Protein AF-A0A2A3E2A0-F1 (afdb_monomer_lite)

Secondary structure (DSSP, 8-state):
--HHHHHHHHHHHHHHHHHHHHHHHHHTTSPP-HHHHHHHHHHHHHHHHHHHHHHH---S-TTT-HHHHHHHHHHHHHHHHHHHHHHHHHHHTGGGG-------

Structure (mmCIF, N/CA/C/O backbone):
data_AF-A0A2A3E2A0-F1
#
_entry.id   AF-A0A2A3E2A0-F1
#
loop_
_atom_site.group_PDB
_atom_site.id
_atom_site.type_symbol
_atom_site.label_atom_id
_atom_site.label_alt_id
_atom_site.label_comp_id
_atom_site.label_asym_id
_atom_site.label_entity_id
_atom_site.label_seq_id
_atom_site.pdbx_PDB_ins_code
_atom_site.Cartn_x
_atom_site.Cartn_y
_atom_site.Cartn_z
_atom_site.occupancy
_atom_site.B_iso_or_equiv
_atom_site.auth_seq_id
_atom_site.auth_comp_id
_atom_site.auth_asym_id
_atom_site.auth_atom_id
_atom_site.pdbx_PDB_model_num
ATOM 1 N N . MET A 1 1 ? 20.176 -1.729 -9.598 1.00 59.62 1 MET A N 1
ATOM 2 C CA . MET A 1 1 ? 18.988 -2.604 -9.678 1.00 59.62 1 MET A CA 1
ATOM 3 C C . MET A 1 1 ? 18.844 -2.999 -11.136 1.00 59.62 1 MET A C 1
ATOM 5 O O . MET A 1 1 ? 18.979 -2.109 -11.964 1.00 59.62 1 MET A O 1
ATOM 9 N N . ASP A 1 2 ? 18.724 -4.282 -11.471 1.00 72.12 2 ASP A N 1
ATOM 10 C CA . ASP A 1 2 ? 18.536 -4.704 -12.869 1.00 72.12 2 ASP A CA 1
ATOM 11 C C . ASP A 1 2 ? 17.061 -4.546 -13.307 1.00 72.12 2 ASP A C 1
ATOM 13 O O . ASP A 1 2 ? 16.174 -4.341 -12.473 1.00 72.12 2 ASP A O 1
ATOM 17 N N . ASN A 1 3 ? 16.794 -4.607 -14.619 1.00 69.94 3 ASN A N 1
ATOM 18 C CA . ASN A 1 3 ? 15.443 -4.424 -15.177 1.00 69.94 3 ASN A CA 1
ATOM 19 C C . ASN A 1 3 ? 14.430 -5.452 -14.635 1.00 69.94 3 ASN A C 1
ATOM 21 O O . ASN A 1 3 ? 13.254 -5.129 -14.468 1.00 69.94 3 ASN A O 1
ATOM 25 N N . MET A 1 4 ? 14.873 -6.682 -14.344 1.00 77.06 4 MET A N 1
ATOM 26 C CA . MET A 1 4 ? 14.017 -7.749 -13.813 1.00 77.06 4 MET A CA 1
ATOM 27 C C . MET A 1 4 ? 13.565 -7.443 -12.380 1.00 77.06 4 MET A C 1
ATOM 29 O O . MET A 1 4 ? 12.400 -7.637 -12.035 1.00 77.06 4 MET A O 1
ATOM 33 N N . ASN A 1 5 ? 14.462 -6.905 -11.556 1.00 82.38 5 ASN A N 1
ATOM 34 C CA . ASN A 1 5 ? 14.165 -6.528 -10.182 1.00 82.38 5 ASN A CA 1
ATOM 35 C C . ASN A 1 5 ? 13.217 -5.315 -10.125 1.00 82.38 5 ASN A C 1
ATOM 37 O O . ASN A 1 5 ? 12.227 -5.343 -9.397 1.00 82.38 5 ASN A O 1
ATOM 41 N N . SER A 1 6 ? 13.426 -4.299 -10.973 1.00 84.25 6 SER A N 1
ATOM 42 C CA . SER A 1 6 ? 12.490 -3.166 -11.089 1.00 84.25 6 SER A CA 1
ATOM 43 C C . SER A 1 6 ? 11.094 -3.604 -11.539 1.00 84.25 6 SER A C 1
ATOM 45 O O . SER A 1 6 ? 10.096 -3.117 -11.007 1.00 84.25 6 SER A O 1
ATOM 47 N N . LYS A 1 7 ? 11.012 -4.542 -12.493 1.00 87.94 7 LYS A N 1
ATOM 48 C CA . LYS A 1 7 ? 9.743 -5.124 -12.944 1.00 87.94 7 LYS A CA 1
ATOM 49 C C . LYS A 1 7 ? 8.999 -5.801 -11.795 1.00 87.94 7 LYS A C 1
ATOM 51 O O . LYS A 1 7 ? 7.848 -5.459 -11.546 1.00 87.94 7 LYS A O 1
ATOM 56 N N . ASN A 1 8 ? 9.660 -6.716 -11.087 1.00 89.44 8 ASN A N 1
ATOM 57 C CA . ASN A 1 8 ? 9.039 -7.469 -9.996 1.00 89.44 8 ASN A CA 1
ATOM 58 C C . ASN A 1 8 ? 8.541 -6.549 -8.874 1.00 89.44 8 ASN A C 1
ATOM 60 O O . ASN A 1 8 ? 7.452 -6.765 -8.352 1.00 89.44 8 ASN A O 1
ATOM 64 N N . ILE A 1 9 ? 9.299 -5.498 -8.547 1.00 91.25 9 ILE A N 1
ATOM 65 C CA . ILE A 1 9 ? 8.891 -4.485 -7.564 1.00 91.25 9 ILE A CA 1
ATOM 66 C C . ILE A 1 9 ? 7.618 -3.763 -8.005 1.00 91.25 9 ILE A C 1
ATOM 68 O O . ILE A 1 9 ? 6.681 -3.634 -7.222 1.00 91.25 9 ILE A O 1
ATOM 72 N N . ILE A 1 10 ? 7.573 -3.291 -9.253 1.00 91.62 10 ILE A N 1
ATOM 73 C CA . ILE A 1 10 ? 6.418 -2.547 -9.770 1.00 91.62 10 ILE A CA 1
ATOM 74 C C . ILE A 1 10 ? 5.183 -3.449 -9.851 1.00 91.62 10 ILE A C 1
ATOM 76 O O . ILE A 1 10 ? 4.096 -3.015 -9.473 1.00 91.62 10 ILE A O 1
ATOM 80 N N . ASP A 1 11 ? 5.345 -4.691 -10.312 1.00 92.44 11 ASP A N 1
ATOM 81 C CA . ASP A 1 11 ? 4.258 -5.666 -10.414 1.00 92.44 11 ASP A CA 1
ATOM 82 C C . ASP A 1 11 ? 3.696 -6.042 -9.035 1.00 92.44 11 ASP A C 1
ATOM 84 O O . ASP A 1 11 ? 2.479 -6.050 -8.852 1.00 92.44 11 ASP A O 1
ATOM 88 N N . LEU A 1 12 ? 4.567 -6.305 -8.054 1.00 92.75 12 LEU A N 1
ATOM 89 C CA . LEU A 1 12 ? 4.156 -6.640 -6.691 1.00 92.75 12 LEU A CA 1
ATOM 90 C C . LEU A 1 12 ? 3.409 -5.481 -6.032 1.00 92.75 12 LEU A C 1
ATOM 92 O O . LEU A 1 12 ? 2.331 -5.667 -5.477 1.00 92.75 12 LEU A O 1
ATOM 96 N N . ALA A 1 13 ? 3.962 -4.277 -6.105 1.00 93.69 13 ALA A N 1
ATOM 97 C CA . ALA A 1 13 ? 3.361 -3.123 -5.464 1.00 93.69 13 ALA A CA 1
ATOM 98 C C . ALA A 1 13 ? 1.992 -2.769 -6.071 1.00 93.69 13 ALA A C 1
ATOM 100 O O . ALA A 1 13 ? 1.049 -2.469 -5.339 1.00 93.69 13 ALA A O 1
ATOM 101 N N . ASP A 1 14 ? 1.859 -2.860 -7.396 1.00 94.38 14 ASP A N 1
ATOM 102 C CA . ASP A 1 14 ? 0.588 -2.698 -8.103 1.00 94.38 14 ASP A CA 1
ATOM 103 C C . ASP A 1 14 ? -0.449 -3.766 -7.714 1.00 94.38 14 ASP A C 1
ATOM 105 O O . ASP A 1 14 ? -1.620 -3.441 -7.546 1.00 94.38 14 ASP A O 1
ATOM 109 N N . PHE A 1 15 ? -0.033 -5.013 -7.488 1.00 94.19 15 PHE A N 1
ATOM 110 C CA . PHE A 1 15 ? -0.914 -6.043 -6.934 1.00 94.19 15 PHE A CA 1
ATOM 111 C C . PHE A 1 15 ? -1.349 -5.717 -5.494 1.00 94.19 15 PHE A C 1
ATOM 113 O O . PHE A 1 15 ? -2.539 -5.744 -5.183 1.00 94.19 15 PHE A O 1
ATOM 120 N N . MET A 1 16 ? -0.406 -5.343 -4.625 1.00 94.19 16 MET A N 1
ATOM 121 C CA . MET A 1 16 ? -0.677 -5.086 -3.206 1.00 94.19 16 MET A CA 1
ATOM 122 C C . MET A 1 16 ? -1.616 -3.899 -2.977 1.00 94.19 16 MET A C 1
ATOM 124 O O . MET A 1 16 ? -2.447 -3.943 -2.072 1.00 94.19 16 MET A O 1
ATOM 128 N N . ILE A 1 17 ? -1.513 -2.835 -3.782 1.00 94.81 17 ILE A N 1
ATOM 129 C CA . ILE A 1 17 ? -2.420 -1.685 -3.646 1.00 94.81 17 ILE A CA 1
ATOM 130 C C . ILE A 1 17 ? -3.845 -2.018 -4.102 1.00 94.81 17 ILE A C 1
ATOM 132 O O . ILE A 1 17 ? -4.793 -1.482 -3.538 1.00 94.81 17 ILE A O 1
ATOM 136 N N . GLU A 1 18 ? -4.014 -2.905 -5.087 1.00 94.69 18 GLU A N 1
ATOM 137 C CA . GLU A 1 18 ? -5.335 -3.389 -5.511 1.00 94.69 18 GLU A CA 1
ATOM 138 C C . GLU A 1 18 ? -5.950 -4.311 -4.451 1.00 94.69 18 GLU A C 1
ATOM 140 O O . GLU A 1 18 ? -7.124 -4.163 -4.117 1.00 94.69 18 GLU A O 1
ATOM 145 N N . GLU A 1 19 ? -5.155 -5.214 -3.866 1.00 93.31 19 GLU A N 1
ATOM 146 C CA . GLU A 1 19 ? -5.599 -6.059 -2.752 1.00 93.31 19 GLU A CA 1
ATOM 147 C C . GLU A 1 19 ? -6.057 -5.207 -1.560 1.00 93.31 19 GLU A C 1
ATOM 149 O O . GLU A 1 19 ? -7.139 -5.430 -1.010 1.00 93.31 19 GLU A O 1
ATOM 154 N N . PHE A 1 20 ? -5.279 -4.179 -1.208 1.00 93.50 20 PHE A N 1
ATOM 155 C CA . PHE A 1 20 ? -5.647 -3.271 -0.131 1.00 93.50 20 PHE A CA 1
ATOM 156 C C . PHE A 1 20 ? -6.906 -2.459 -0.439 1.00 93.50 20 PHE A C 1
ATOM 158 O O . PHE A 1 20 ? -7.733 -2.297 0.448 1.00 93.50 20 PHE A O 1
ATOM 165 N N . ASP A 1 21 ? -7.090 -1.967 -1.666 1.00 91.75 21 ASP A N 1
ATOM 166 C CA . ASP A 1 21 ? -8.297 -1.225 -2.068 1.00 91.75 21 ASP A CA 1
ATOM 167 C C . ASP A 1 21 ? -9.564 -2.081 -1.869 1.00 91.75 21 ASP A C 1
ATOM 169 O O . ASP A 1 21 ? -10.558 -1.639 -1.286 1.00 91.75 21 ASP A O 1
ATOM 173 N N . VAL A 1 22 ? -9.498 -3.363 -2.248 1.00 90.25 22 VAL A N 1
ATOM 174 C CA . VAL A 1 22 ? -10.582 -4.330 -2.018 1.00 90.25 22 VAL A CA 1
ATOM 175 C C . VAL A 1 22 ? -10.809 -4.576 -0.524 1.00 90.25 22 VAL A C 1
ATOM 177 O O . VAL A 1 22 ? -11.954 -4.512 -0.061 1.00 90.25 22 VAL A O 1
ATOM 180 N N . ALA A 1 23 ? -9.741 -4.832 0.239 1.00 87.25 23 ALA A N 1
ATOM 181 C CA . ALA A 1 23 ? -9.825 -5.056 1.681 1.00 87.25 23 ALA A CA 1
ATOM 182 C C . ALA A 1 23 ? -10.406 -3.829 2.403 1.00 87.25 23 ALA A C 1
ATOM 184 O O . ALA A 1 23 ? -11.330 -3.952 3.203 1.00 87.25 23 ALA A O 1
ATOM 185 N N . TRP A 1 24 ? -9.937 -2.633 2.056 1.00 87.94 24 TRP A N 1
ATOM 186 C CA . TRP A 1 24 ? -10.393 -1.359 2.599 1.00 87.94 24 TRP A CA 1
ATOM 187 C C . TRP A 1 24 ? -11.904 -1.167 2.421 1.00 87.94 24 TRP A C 1
ATOM 189 O O . TRP A 1 24 ? -12.612 -0.868 3.385 1.00 87.94 24 TRP A O 1
ATOM 199 N N . VAL A 1 25 ? -12.432 -1.420 1.217 1.00 84.81 25 VAL A N 1
ATOM 200 C CA . VAL A 1 25 ? -13.876 -1.335 0.933 1.00 84.81 25 VAL A CA 1
ATOM 201 C C . VAL A 1 25 ? -14.684 -2.379 1.713 1.00 84.81 25 VAL A C 1
ATOM 203 O O . VAL A 1 25 ? -15.808 -2.092 2.140 1.00 84.81 25 VAL A O 1
ATOM 206 N N . ALA A 1 26 ? -14.147 -3.587 1.896 1.00 81.81 26 ALA A N 1
ATOM 207 C CA . ALA A 1 26 ? -14.815 -4.653 2.640 1.00 81.81 26 ALA A CA 1
ATOM 208 C C . ALA A 1 26 ? -14.883 -4.350 4.146 1.00 81.81 26 ALA A C 1
ATOM 210 O O . ALA A 1 26 ? -15.942 -4.511 4.759 1.00 81.81 26 ALA A O 1
ATOM 211 N N . LEU A 1 27 ? -13.783 -3.859 4.719 1.00 75.31 27 LEU A N 1
ATOM 212 C CA . LEU A 1 27 ? -13.660 -3.540 6.141 1.00 75.31 27 LEU A CA 1
ATOM 213 C C . LEU A 1 27 ? -14.485 -2.307 6.532 1.00 75.31 27 LEU A C 1
ATOM 215 O O . LEU A 1 27 ? -15.086 -2.281 7.603 1.00 75.31 27 LEU A O 1
ATOM 219 N N . PHE A 1 28 ? -14.631 -1.321 5.637 1.00 67.94 28 PHE A N 1
ATOM 220 C CA . PHE A 1 28 ? -15.445 -0.126 5.901 1.00 67.94 28 PHE A CA 1
ATOM 221 C C . PHE A 1 28 ? -16.942 -0.430 6.126 1.00 67.94 28 PHE A C 1
ATOM 223 O O . PHE A 1 28 ? -17.670 0.391 6.683 1.00 67.94 28 PHE A O 1
ATOM 230 N N . LYS A 1 29 ? -17.428 -1.601 5.688 1.00 64.00 29 LYS A N 1
ATOM 231 C CA . LYS A 1 29 ? -18.841 -2.003 5.807 1.00 64.00 29 LYS A CA 1
ATOM 232 C C . LYS A 1 29 ? -19.170 -2.755 7.102 1.00 64.00 29 LYS A C 1
ATOM 234 O O . LYS A 1 29 ? -20.350 -3.009 7.348 1.00 64.00 29 LYS A O 1
ATOM 239 N N . GLN A 1 30 ? -18.178 -3.133 7.909 1.00 64.12 30 GLN A N 1
ATOM 240 C CA . GLN A 1 30 ? -18.380 -3.954 9.109 1.00 64.12 30 GLN A CA 1
ATOM 241 C C . GLN A 1 30 ? -18.349 -3.125 10.402 1.00 64.12 30 GLN A C 1
ATOM 243 O O . GLN A 1 30 ? -17.886 -1.985 10.431 1.00 64.12 30 GLN A O 1
ATOM 248 N N . LYS A 1 31 ? -18.880 -3.690 11.498 1.00 67.69 31 LYS A N 1
ATOM 249 C CA . LYS A 1 31 ? -18.664 -3.123 12.837 1.00 67.69 31 LYS A CA 1
ATOM 250 C C . LYS A 1 31 ? -17.191 -3.315 13.199 1.00 67.69 31 LYS A C 1
ATOM 252 O O . LYS A 1 31 ? -16.711 -4.442 13.228 1.00 67.69 31 LYS A O 1
ATOM 257 N N . TYR A 1 32 ? -16.525 -2.203 13.480 1.00 71.06 32 TYR A N 1
ATOM 258 C CA . TYR A 1 32 ? -15.089 -2.124 13.736 1.00 71.06 32 TYR A CA 1
ATOM 259 C C . TYR A 1 32 ? -14.632 -3.061 14.862 1.00 71.06 32 TYR A C 1
ATOM 261 O O . TYR A 1 32 ? -15.234 -3.065 15.939 1.00 71.06 32 TYR A O 1
ATOM 269 N N . ASN A 1 33 ? -13.554 -3.815 14.626 1.00 82.69 33 ASN A N 1
ATOM 270 C CA . ASN A 1 33 ? -12.933 -4.699 15.612 1.00 82.69 33 ASN A CA 1
ATOM 271 C C . ASN A 1 33 ? -11.389 -4.622 15.561 1.00 82.69 33 ASN A C 1
ATOM 273 O O . ASN A 1 33 ? -10.801 -4.044 14.644 1.00 82.69 33 ASN A O 1
ATOM 277 N N . GLN A 1 34 ? -10.740 -5.196 16.574 1.00 86.44 34 GLN A N 1
ATOM 278 C CA . GLN A 1 34 ? -9.286 -5.176 16.753 1.00 86.44 34 GLN A CA 1
ATOM 279 C C . GLN A 1 34 ? -8.520 -5.911 15.639 1.00 86.44 34 GLN A C 1
ATOM 281 O O . GLN A 1 34 ? -7.430 -5.483 15.258 1.00 86.44 34 GLN A O 1
ATOM 286 N N . LEU A 1 35 ? -9.083 -6.989 15.083 1.00 88.56 35 LEU A N 1
ATOM 287 C CA . LEU A 1 35 ? -8.459 -7.730 13.986 1.00 88.56 35 LEU A CA 1
ATOM 288 C C . LEU A 1 35 ? -8.369 -6.853 12.734 1.00 88.56 35 LEU A C 1
ATOM 290 O O . LEU A 1 35 ? -7.285 -6.697 12.178 1.00 88.56 35 LEU A O 1
ATOM 294 N N . ASP A 1 36 ? -9.472 -6.202 12.360 1.00 87.75 36 ASP A N 1
ATOM 295 C CA . ASP A 1 36 ? -9.520 -5.290 11.213 1.00 87.75 36 ASP A CA 1
ATOM 296 C C . ASP A 1 36 ? -8.523 -4.135 11.371 1.00 87.75 36 ASP A C 1
ATOM 298 O O . ASP A 1 36 ? -7.872 -3.720 10.410 1.00 87.75 36 ASP A O 1
ATOM 302 N N . TYR A 1 37 ? -8.373 -3.627 12.600 1.00 90.62 37 TYR A N 1
ATOM 303 C CA . TYR A 1 37 ? -7.373 -2.616 12.931 1.00 90.62 37 TYR A CA 1
ATOM 304 C C . TYR A 1 37 ? -5.946 -3.085 12.625 1.00 90.62 37 TYR A C 1
ATOM 306 O O . TYR A 1 37 ? -5.224 -2.400 11.896 1.00 90.62 37 TYR A O 1
ATOM 314 N N . TYR A 1 38 ? -5.547 -4.256 13.126 1.00 91.31 38 TYR A N 1
ATOM 315 C CA . TYR A 1 38 ? -4.208 -4.786 12.870 1.00 91.31 38 TYR A CA 1
ATOM 316 C C . TYR A 1 38 ? -3.992 -5.142 11.401 1.00 91.31 38 TYR A C 1
ATOM 318 O O . TYR A 1 38 ? -2.913 -4.888 10.868 1.00 91.31 38 TYR A O 1
ATOM 326 N N . THR A 1 39 ? -5.015 -5.658 10.718 1.00 90.56 39 THR A N 1
ATOM 327 C CA . THR A 1 39 ? -4.953 -5.919 9.279 1.00 90.56 39 THR A CA 1
ATOM 328 C C . THR A 1 39 ? -4.670 -4.636 8.500 1.00 90.56 39 THR A C 1
ATOM 330 O O . THR A 1 39 ? -3.728 -4.597 7.709 1.00 90.56 39 THR A O 1
ATOM 333 N N . ILE A 1 40 ? -5.417 -3.555 8.755 1.00 91.62 40 ILE A N 1
ATOM 334 C CA . ILE A 1 40 ? -5.186 -2.260 8.093 1.00 91.62 40 ILE A CA 1
ATOM 335 C C . ILE A 1 40 ? -3.793 -1.716 8.429 1.00 91.62 40 ILE A C 1
ATOM 337 O O . ILE A 1 40 ? -3.109 -1.210 7.540 1.00 91.62 40 ILE A O 1
ATOM 341 N N . LYS A 1 41 ? -3.342 -1.852 9.681 1.00 93.25 41 LYS A N 1
ATOM 342 C CA . LYS A 1 41 ? -2.007 -1.413 10.109 1.00 93.25 41 LYS A CA 1
ATOM 343 C C . LYS A 1 41 ? -0.897 -2.101 9.308 1.00 93.25 41 LYS A C 1
ATOM 345 O O . LYS A 1 41 ? -0.047 -1.410 8.748 1.00 93.25 41 LYS A O 1
ATOM 350 N N . LEU A 1 42 ? -0.965 -3.427 9.173 1.00 93.50 42 LEU A N 1
ATOM 351 C CA . LEU A 1 42 ? -0.009 -4.216 8.388 1.00 93.50 42 LEU A CA 1
ATOM 352 C C . LEU A 1 42 ? -0.015 -3.826 6.906 1.00 93.50 42 LEU A C 1
ATOM 354 O O . LEU A 1 42 ? 1.048 -3.663 6.307 1.00 93.50 42 LEU A O 1
ATOM 358 N N . TYR A 1 43 ? -1.193 -3.623 6.308 1.00 94.06 43 TYR A N 1
ATOM 359 C CA . TYR A 1 43 ? -1.274 -3.148 4.925 1.00 94.06 43 TYR A CA 1
ATOM 360 C C . TYR A 1 43 ? -0.619 -1.776 4.747 1.00 94.06 43 TYR A C 1
ATOM 362 O O . TYR A 1 43 ? 0.124 -1.580 3.788 1.00 94.06 43 TYR A O 1
ATOM 370 N N . VAL A 1 44 ? -0.857 -0.832 5.663 1.00 94.75 44 VAL A N 1
ATOM 371 C CA . VAL A 1 44 ? -0.264 0.513 5.591 1.00 94.75 44 VAL A CA 1
ATOM 372 C C . VAL A 1 44 ? 1.262 0.457 5.690 1.00 94.75 44 VAL A C 1
ATOM 374 O O . VAL A 1 44 ? 1.939 1.136 4.916 1.00 94.75 44 VAL A O 1
ATOM 377 N N . GLU A 1 45 ? 1.812 -0.342 6.606 1.00 95.19 45 GLU A N 1
ATOM 378 C CA . GLU A 1 45 ? 3.263 -0.535 6.750 1.00 95.19 45 GLU A CA 1
ATOM 379 C C . GLU A 1 45 ? 3.876 -1.118 5.470 1.00 95.19 45 GLU A C 1
ATOM 381 O O . GLU A 1 45 ? 4.797 -0.530 4.897 1.00 95.19 45 GLU A O 1
ATOM 386 N 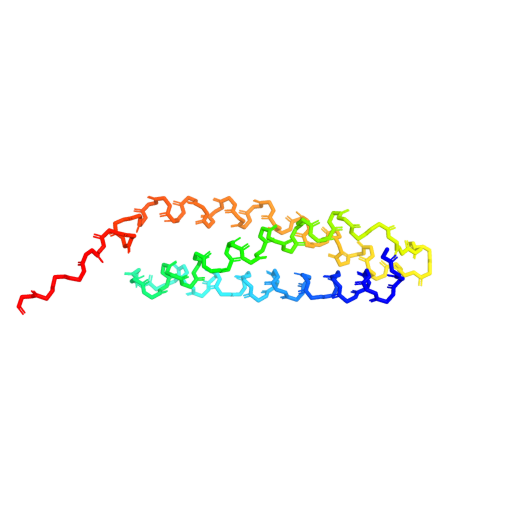N . ASN A 1 46 ? 3.285 -2.196 4.953 1.00 93.81 46 ASN A N 1
ATOM 387 C CA . ASN A 1 46 ? 3.732 -2.842 3.723 1.00 93.81 46 ASN A CA 1
ATOM 388 C C . ASN A 1 46 ? 3.654 -1.909 2.507 1.00 93.81 46 ASN A C 1
ATOM 390 O O . ASN A 1 46 ? 4.592 -1.824 1.715 1.00 93.81 46 ASN A O 1
ATOM 394 N N . LEU A 1 47 ? 2.557 -1.168 2.341 1.00 95.25 47 LEU A N 1
ATOM 395 C CA . LEU A 1 47 ? 2.397 -0.250 1.213 1.00 95.25 47 LEU A CA 1
ATOM 396 C C . LEU A 1 47 ? 3.397 0.910 1.269 1.00 95.25 47 LEU A C 1
ATOM 398 O O . LEU A 1 47 ? 3.886 1.339 0.220 1.00 95.25 47 LEU A O 1
ATOM 402 N N . LYS A 1 48 ? 3.735 1.410 2.465 1.00 95.06 48 LYS A N 1
ATOM 403 C CA . LYS A 1 48 ? 4.792 2.419 2.644 1.00 95.06 48 LYS A CA 1
ATOM 404 C C . LYS A 1 48 ? 6.149 1.894 2.181 1.00 95.06 48 LYS A C 1
ATOM 406 O O . LYS A 1 48 ? 6.875 2.618 1.497 1.00 95.06 48 LYS A O 1
ATOM 411 N N . GLU A 1 49 ? 6.475 0.644 2.502 1.00 94.31 49 GLU A N 1
ATOM 412 C CA . GLU A 1 49 ? 7.689 -0.009 2.010 1.00 94.31 49 GLU A CA 1
ATOM 413 C C . GLU A 1 49 ? 7.667 -0.153 0.481 1.00 94.31 49 GLU A C 1
ATOM 415 O O . GLU A 1 49 ? 8.601 0.289 -0.192 1.00 94.31 49 GLU A O 1
ATOM 420 N N . GLN A 1 50 ? 6.562 -0.645 -0.089 1.00 93.31 50 GLN A N 1
ATOM 421 C CA . GLN A 1 50 ? 6.398 -0.773 -1.542 1.00 93.31 50 GLN A CA 1
ATOM 422 C C . GLN A 1 50 ? 6.524 0.565 -2.277 1.00 93.31 50 GLN A C 1
ATOM 424 O O . GLN A 1 50 ? 7.131 0.638 -3.347 1.00 93.31 50 GLN A O 1
ATOM 429 N N . ARG A 1 51 ? 6.019 1.659 -1.695 1.00 94.06 51 ARG A N 1
ATOM 430 C CA . ARG A 1 51 ? 6.196 3.008 -2.247 1.00 94.06 51 ARG A CA 1
ATOM 431 C C . ARG A 1 51 ? 7.674 3.383 -2.330 1.00 94.06 51 ARG A C 1
ATOM 433 O O . ARG A 1 51 ? 8.103 3.916 -3.353 1.00 94.06 51 ARG A O 1
ATOM 440 N N . ASN A 1 52 ? 8.450 3.111 -1.282 1.00 91.81 52 ASN A N 1
ATOM 441 C CA . ASN A 1 52 ? 9.885 3.391 -1.282 1.00 91.81 52 ASN A CA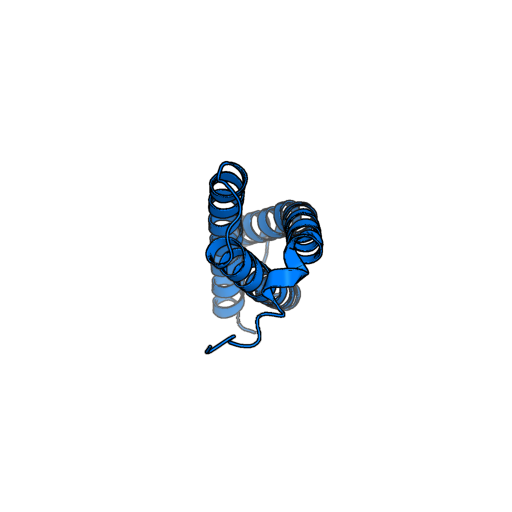 1
ATOM 442 C C . ASN A 1 52 ? 10.603 2.552 -2.349 1.00 91.81 52 ASN A C 1
ATOM 444 O O . ASN A 1 52 ? 11.377 3.103 -3.132 1.00 91.81 52 ASN A O 1
ATOM 448 N N . LEU A 1 53 ? 10.274 1.261 -2.454 1.00 91.31 53 LEU A N 1
ATOM 449 C CA . LEU A 1 53 ? 10.831 0.365 -3.470 1.00 91.31 53 LEU A CA 1
ATOM 450 C C . LEU A 1 53 ? 10.498 0.826 -4.897 1.00 91.31 53 LEU A C 1
ATOM 452 O O . LEU A 1 53 ? 11.400 0.921 -5.726 1.00 91.31 53 LEU A O 1
ATOM 456 N N . ILE A 1 54 ? 9.242 1.192 -5.185 1.00 90.19 54 ILE A N 1
ATOM 457 C CA . ILE A 1 54 ? 8.838 1.743 -6.491 1.00 90.19 54 ILE A CA 1
ATOM 458 C C . ILE A 1 54 ? 9.601 3.031 -6.816 1.00 90.19 54 ILE A C 1
ATOM 460 O O . ILE A 1 54 ? 9.965 3.256 -7.972 1.00 90.19 54 ILE A O 1
ATOM 464 N N . ILE A 1 55 ? 9.789 3.926 -5.840 1.00 86.62 55 ILE A N 1
ATOM 465 C CA . ILE A 1 55 ? 10.525 5.179 -6.056 1.00 86.62 55 ILE A CA 1
ATOM 466 C C . ILE A 1 55 ? 11.971 4.867 -6.456 1.00 86.62 55 ILE A C 1
ATOM 468 O O . ILE A 1 55 ? 12.464 5.451 -7.424 1.00 86.62 55 ILE A O 1
ATOM 472 N N . SER A 1 56 ? 12.600 3.911 -5.770 1.00 84.31 56 SER A N 1
ATOM 473 C CA . SER A 1 56 ? 13.968 3.447 -6.023 1.00 84.31 56 SER A CA 1
ATOM 474 C C . SER A 1 56 ? 14.122 2.582 -7.281 1.00 84.31 56 SER A C 1
ATOM 476 O O . SER A 1 56 ? 15.223 2.506 -7.826 1.00 84.31 56 SER A O 1
ATOM 478 N N . ALA A 1 57 ? 13.046 1.966 -7.780 1.00 83.62 57 ALA A N 1
ATOM 479 C CA . ALA A 1 57 ? 13.014 1.212 -9.033 1.00 83.62 57 ALA A CA 1
ATOM 480 C C . ALA A 1 57 ? 13.069 2.160 -10.251 1.00 83.62 57 ALA A C 1
ATOM 482 O O . ALA A 1 57 ? 12.073 2.429 -10.930 1.00 83.62 57 ALA A O 1
ATOM 483 N N . SER A 1 58 ? 14.255 2.720 -10.504 1.00 70.62 58 SER A N 1
ATOM 484 C CA . SER A 1 58 ? 14.547 3.630 -11.622 1.00 70.62 58 SER A CA 1
ATOM 485 C C . SER A 1 58 ? 15.077 2.921 -12.870 1.00 70.62 58 SER A C 1
ATOM 487 O O . SER A 1 58 ? 15.092 3.510 -13.947 1.00 70.62 58 SER A O 1
ATOM 489 N N . ALA A 1 59 ? 15.493 1.660 -12.746 1.00 68.81 59 ALA A N 1
ATOM 490 C CA . ALA A 1 59 ? 16.064 0.882 -13.837 1.00 68.81 59 ALA A CA 1
ATOM 491 C C . ALA A 1 59 ? 14.970 0.107 -14.585 1.00 68.81 59 ALA A C 1
ATOM 493 O O . ALA A 1 59 ? 14.785 -1.084 -14.350 1.00 68.81 59 ALA A O 1
ATOM 494 N N . PHE A 1 60 ? 14.202 0.789 -15.433 1.00 73.94 60 PHE A N 1
ATOM 495 C CA . PHE A 1 60 ? 13.462 0.155 -16.526 1.00 73.94 60 PHE A CA 1
ATOM 496 C C . PHE A 1 60 ? 13.306 1.155 -17.673 1.00 73.94 60 PHE A C 1
ATOM 498 O O . PHE A 1 60 ? 13.111 2.348 -17.438 1.00 73.94 60 PHE A O 1
ATOM 505 N N . ASN A 1 61 ? 13.398 0.681 -18.916 1.00 74.50 61 ASN A N 1
ATOM 506 C CA . ASN A 1 61 ? 13.100 1.519 -20.071 1.00 74.50 61 ASN A CA 1
ATOM 507 C C . ASN A 1 61 ? 11.577 1.649 -20.210 1.00 74.50 61 ASN A C 1
ATOM 509 O O . ASN A 1 61 ? 10.883 0.659 -20.432 1.00 74.50 61 ASN A O 1
ATOM 513 N N . SER A 1 62 ? 11.039 2.857 -20.065 1.00 73.25 62 SER A N 1
ATOM 514 C CA . SER A 1 62 ? 9.602 3.097 -20.210 1.00 73.25 62 SER A CA 1
ATOM 515 C C . SER A 1 62 ? 9.090 2.866 -21.633 1.00 73.25 62 SER A C 1
ATOM 517 O O . SER A 1 62 ? 7.911 2.566 -21.792 1.00 73.25 62 SER A O 1
ATOM 519 N N . GLU A 1 63 ? 9.954 2.988 -22.647 1.00 80.25 63 GLU A N 1
ATOM 520 C CA . GLU A 1 63 ? 9.592 2.728 -24.048 1.00 80.25 63 GLU A CA 1
ATOM 521 C C . GLU A 1 63 ? 9.419 1.227 -24.308 1.00 80.25 63 GLU A C 1
ATOM 523 O O . GLU A 1 63 ? 8.457 0.823 -24.957 1.00 80.25 63 GLU A O 1
ATOM 528 N N . ASP A 1 64 ? 10.288 0.400 -23.720 1.00 81.31 64 ASP A N 1
ATOM 529 C CA . ASP A 1 64 ? 10.221 -1.062 -23.849 1.00 81.31 64 ASP A CA 1
ATOM 530 C C . ASP A 1 64 ? 9.171 -1.689 -22.913 1.00 81.31 64 ASP A C 1
ATOM 532 O O . ASP A 1 64 ? 8.681 -2.790 -23.166 1.00 81.31 64 ASP A O 1
ATOM 536 N N . TYR A 1 65 ? 8.814 -1.001 -21.819 1.00 82.50 65 TYR A N 1
ATOM 537 C CA . TYR A 1 65 ? 7.892 -1.498 -20.791 1.00 82.50 65 TYR A CA 1
ATOM 538 C C . TYR A 1 65 ? 6.805 -0.470 -20.412 1.00 82.50 65 TYR A C 1
ATOM 540 O O . TYR A 1 65 ? 6.702 -0.071 -19.241 1.00 82.50 65 TYR A O 1
ATOM 548 N N . PRO A 1 66 ? 5.937 -0.063 -21.357 1.00 86.00 66 PRO A N 1
ATOM 549 C CA . PRO A 1 66 ? 4.880 0.921 -21.101 1.00 86.00 66 PRO A CA 1
ATOM 550 C C . PRO A 1 66 ? 3.879 0.453 -20.030 1.00 86.00 66 PRO A C 1
ATOM 552 O O . PRO A 1 66 ? 3.345 1.261 -19.263 1.00 86.00 66 PRO A O 1
ATOM 555 N N . ASP A 1 67 ? 3.672 -0.860 -19.906 1.00 90.56 67 ASP A N 1
ATOM 556 C CA . ASP A 1 67 ? 2.811 -1.445 -18.874 1.00 90.56 67 ASP A CA 1
ATOM 557 C C . ASP A 1 67 ? 3.344 -1.205 -17.457 1.00 90.56 67 ASP A C 1
ATOM 559 O O . ASP A 1 67 ? 2.563 -0.910 -16.549 1.00 90.56 67 ASP A O 1
ATOM 563 N N . LEU A 1 68 ? 4.666 -1.255 -17.253 1.00 89.75 68 LEU A N 1
ATOM 564 C CA . LEU A 1 68 ? 5.271 -0.973 -15.947 1.00 89.75 68 LEU A CA 1
ATOM 565 C C . LEU A 1 68 ? 5.110 0.498 -15.571 1.00 89.75 68 LEU A C 1
ATOM 567 O O . LEU A 1 68 ? 4.810 0.819 -14.420 1.00 89.75 68 LEU A O 1
ATOM 571 N N . GLN A 1 69 ? 5.213 1.403 -16.547 1.00 89.00 69 GLN A N 1
ATOM 572 C CA . GLN A 1 69 ? 4.925 2.817 -16.319 1.00 89.00 69 GLN A CA 1
ATOM 573 C C . GLN A 1 69 ? 3.459 3.033 -15.915 1.00 89.00 69 GLN A C 1
ATOM 575 O O . GLN A 1 69 ? 3.177 3.800 -14.988 1.00 89.00 69 GLN A O 1
ATOM 580 N N . LYS A 1 70 ? 2.521 2.330 -16.563 1.00 92.44 70 LYS A N 1
ATOM 581 C CA . LYS A 1 70 ? 1.090 2.391 -16.236 1.00 92.44 70 LYS A CA 1
ATOM 582 C C . LYS A 1 70 ? 0.802 1.872 -14.825 1.00 92.44 7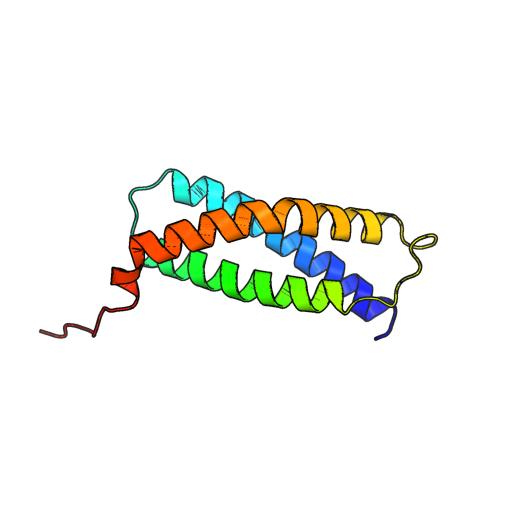0 LYS A C 1
ATOM 584 O O . LYS A 1 70 ? 0.099 2.550 -14.076 1.00 92.44 70 LYS A O 1
ATOM 589 N N . LYS A 1 71 ? 1.372 0.725 -14.446 1.00 94.00 71 LYS A N 1
ATOM 590 C CA . LYS A 1 71 ? 1.251 0.138 -13.100 1.00 94.00 71 LYS A CA 1
ATOM 591 C C . LYS A 1 71 ? 1.825 1.055 -12.025 1.00 94.00 71 LYS A C 1
ATOM 593 O O . LYS A 1 71 ? 1.130 1.404 -11.076 1.00 94.00 71 LYS A O 1
ATOM 598 N N . ARG A 1 72 ? 3.039 1.578 -12.233 1.00 91.12 72 ARG A N 1
ATOM 599 C CA . ARG A 1 72 ? 3.659 2.565 -11.334 1.00 91.12 72 ARG A CA 1
ATOM 600 C C . ARG A 1 72 ? 2.779 3.799 -11.144 1.00 91.12 72 ARG A C 1
ATOM 602 O O . ARG A 1 72 ? 2.590 4.262 -10.020 1.00 91.12 72 ARG A O 1
ATOM 609 N N . LYS A 1 73 ? 2.225 4.337 -12.234 1.00 91.62 73 LYS A N 1
ATOM 610 C CA . LYS A 1 73 ? 1.313 5.486 -12.177 1.00 91.62 73 LYS A CA 1
ATOM 611 C C . LYS A 1 73 ? 0.049 5.152 -11.384 1.00 91.62 73 LYS A C 1
ATOM 613 O O . LYS A 1 73 ? -0.321 5.931 -10.509 1.00 91.62 73 LYS A O 1
ATOM 618 N N . ARG A 1 74 ? -0.580 4.007 -11.658 1.00 93.38 74 ARG A N 1
ATOM 619 C CA . ARG A 1 74 ? -1.779 3.545 -10.947 1.00 93.38 74 ARG A CA 1
ATOM 620 C C . ARG A 1 74 ? -1.520 3.383 -9.452 1.00 93.38 74 ARG A C 1
ATOM 622 O O . ARG A 1 74 ? -2.292 3.921 -8.661 1.00 93.38 74 ARG A O 1
ATOM 629 N N . PHE A 1 75 ? -0.416 2.735 -9.077 1.00 95.06 75 PHE A N 1
ATOM 630 C CA . PHE A 1 75 ? -0.003 2.614 -7.681 1.00 95.06 75 PHE A CA 1
ATOM 631 C C . PHE A 1 75 ? 0.061 3.981 -7.005 1.00 95.06 75 PHE A C 1
ATOM 633 O O . PHE A 1 75 ? -0.618 4.203 -6.010 1.00 95.06 75 PHE A O 1
ATOM 640 N N . MET A 1 76 ? 0.802 4.934 -7.578 1.00 92.62 76 MET A N 1
ATOM 641 C CA . MET A 1 76 ? 0.957 6.265 -6.981 1.00 92.62 76 MET A CA 1
ATOM 642 C C . MET A 1 76 ? -0.367 7.036 -6.884 1.00 92.62 76 MET A C 1
ATOM 644 O O . MET A 1 76 ? -0.587 7.749 -5.905 1.00 92.62 76 MET A O 1
ATOM 648 N N . GLN A 1 77 ? -1.253 6.888 -7.875 1.00 93.75 77 GLN A N 1
ATOM 649 C CA . GLN A 1 77 ? -2.574 7.524 -7.884 1.00 93.75 77 GLN A CA 1
ATOM 650 C C . GLN A 1 77 ? -3.493 6.986 -6.783 1.00 93.75 77 GLN A C 1
ATOM 652 O O . GLN A 1 77 ? -4.213 7.769 -6.168 1.00 93.75 77 GLN A O 1
ATOM 657 N N . LYS A 1 78 ? -3.457 5.675 -6.524 1.00 94.38 78 LYS A N 1
ATOM 658 C CA . LYS A 1 78 ? -4.242 5.034 -5.460 1.00 94.38 78 LYS A CA 1
ATOM 659 C C . LYS A 1 78 ? -3.620 5.225 -4.075 1.00 94.38 78 LYS A C 1
ATOM 661 O O . LYS A 1 78 ? -4.338 5.464 -3.109 1.00 94.38 78 LYS A O 1
ATOM 666 N N . TYR A 1 79 ? -2.292 5.173 -3.986 1.00 94.38 79 TYR A N 1
ATOM 667 C CA . TYR A 1 79 ? -1.539 5.211 -2.733 1.00 94.38 79 TYR A CA 1
ATOM 668 C C . TYR A 1 79 ? -1.866 6.442 -1.884 1.00 94.38 79 TYR A C 1
ATOM 670 O O . TYR A 1 79 ? -2.173 6.307 -0.705 1.00 94.38 79 TYR A O 1
ATOM 678 N N . ILE A 1 80 ? -1.817 7.644 -2.471 1.00 88.75 80 ILE A N 1
ATOM 679 C CA . ILE A 1 80 ? -1.993 8.902 -1.728 1.00 88.75 80 ILE A CA 1
ATOM 680 C C . ILE A 1 80 ? -3.344 8.948 -0.984 1.00 88.75 80 ILE A C 1
ATOM 682 O O . ILE A 1 80 ? -3.327 9.113 0.237 1.00 88.75 80 ILE A O 1
ATOM 686 N N . PRO A 1 81 ? -4.504 8.799 -1.657 1.00 91.25 81 PRO A N 1
ATOM 687 C CA . PRO A 1 81 ? -5.792 8.859 -0.970 1.00 91.25 81 PRO A CA 1
ATOM 688 C C . PRO A 1 81 ? -6.036 7.663 -0.039 1.00 91.25 81 PRO A C 1
ATOM 690 O O . PRO A 1 81 ? -6.577 7.860 1.048 1.00 91.25 81 PRO A O 1
ATOM 693 N N . LEU A 1 82 ? -5.628 6.445 -0.422 1.00 91.88 82 LEU A N 1
ATOM 694 C CA . LEU A 1 82 ? -5.876 5.243 0.384 1.00 91.88 82 LEU A CA 1
ATOM 695 C C . LEU A 1 82 ? -5.081 5.247 1.690 1.00 91.88 82 LEU A C 1
ATOM 697 O O . LEU A 1 82 ? -5.642 4.969 2.746 1.00 91.88 82 LEU A O 1
ATOM 701 N N . ILE A 1 83 ? -3.797 5.606 1.642 1.00 93.94 83 ILE A N 1
ATOM 702 C CA . ILE A 1 83 ? -2.956 5.639 2.842 1.00 93.94 83 ILE A CA 1
ATOM 703 C C . ILE A 1 83 ? -3.412 6.734 3.795 1.00 93.94 83 ILE A C 1
ATOM 705 O O . ILE A 1 83 ? -3.520 6.473 4.986 1.00 93.94 83 ILE A O 1
ATOM 709 N N . ALA A 1 84 ? -3.762 7.919 3.289 1.00 92.25 84 ALA A N 1
ATOM 710 C CA . ALA A 1 84 ? -4.285 8.985 4.139 1.00 92.25 84 ALA A CA 1
ATOM 711 C C . ALA A 1 84 ? -5.577 8.558 4.862 1.00 92.25 84 ALA A C 1
ATOM 713 O O . ALA A 1 84 ? -5.718 8.768 6.067 1.00 92.25 84 ALA A O 1
ATOM 714 N N . ALA A 1 85 ? -6.509 7.917 4.149 1.00 91.19 85 ALA A N 1
ATOM 715 C CA . ALA A 1 85 ? -7.747 7.416 4.742 1.00 91.19 85 ALA A CA 1
ATOM 716 C C . ALA A 1 85 ? -7.485 6.322 5.794 1.00 91.19 85 ALA A C 1
ATOM 718 O O . ALA A 1 85 ? -8.071 6.348 6.880 1.00 91.19 85 ALA A O 1
ATOM 719 N N . ALA A 1 86 ? -6.566 5.402 5.498 1.00 92.25 86 ALA A N 1
ATOM 720 C CA . ALA A 1 86 ? -6.164 4.340 6.409 1.00 92.25 86 ALA A CA 1
ATOM 721 C C . ALA A 1 86 ? -5.462 4.877 7.664 1.00 92.25 86 ALA A C 1
ATOM 723 O O . ALA A 1 86 ? -5.754 4.434 8.769 1.00 92.25 86 ALA A O 1
ATOM 724 N N . GLU A 1 87 ? -4.594 5.878 7.536 1.00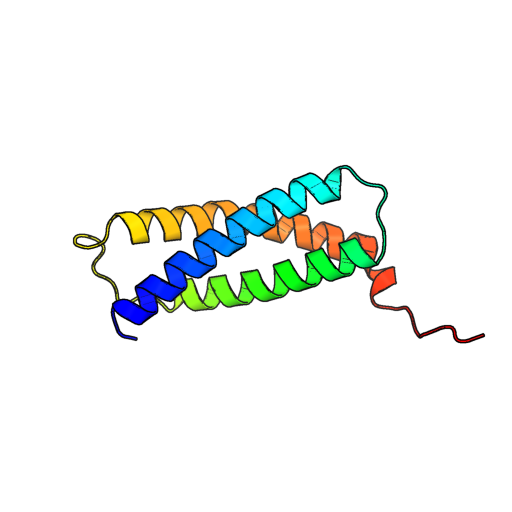 93.00 87 GLU A N 1
ATOM 725 C CA . GLU A 1 87 ? -3.929 6.512 8.677 1.00 93.00 87 GLU A CA 1
ATOM 726 C C . GLU A 1 87 ? -4.919 7.236 9.594 1.00 93.00 87 GLU A C 1
ATOM 728 O O . GLU A 1 87 ? -4.834 7.092 10.813 1.00 93.00 87 GLU A O 1
ATOM 733 N N . ILE A 1 88 ? -5.902 7.950 9.035 1.00 91.50 88 ILE A N 1
ATOM 734 C CA . ILE A 1 88 ? -6.988 8.565 9.819 1.00 91.50 88 ILE A CA 1
ATOM 735 C C . ILE A 1 88 ? -7.764 7.494 10.593 1.00 91.50 88 ILE A C 1
ATOM 737 O O . ILE A 1 88 ? -8.075 7.674 11.774 1.00 91.50 88 ILE A O 1
ATOM 741 N N . TYR A 1 89 ? -8.062 6.369 9.942 1.00 89.44 89 TYR A N 1
ATOM 742 C CA . TYR A 1 89 ? -8.700 5.229 10.590 1.00 89.44 89 TYR A CA 1
ATOM 743 C C . TYR A 1 89 ? -7.853 4.685 11.748 1.00 89.44 89 TYR A C 1
ATOM 745 O O . TYR A 1 89 ? -8.364 4.536 12.857 1.00 89.44 89 TYR A O 1
ATOM 753 N N . LEU A 1 90 ? -6.556 4.452 11.531 1.00 91.69 90 LEU A N 1
ATOM 754 C CA . LEU A 1 90 ? -5.659 3.943 12.571 1.00 91.69 90 LEU A CA 1
ATOM 755 C C . LEU A 1 90 ? -5.550 4.918 13.752 1.00 91.69 90 LEU A C 1
ATOM 757 O O . LEU A 1 90 ? -5.604 4.498 14.904 1.00 91.69 90 LEU A O 1
ATOM 761 N N . MET A 1 91 ? -5.491 6.228 13.495 1.00 92.19 91 MET A N 1
ATOM 762 C CA . MET A 1 91 ? -5.497 7.240 14.557 1.00 92.19 91 MET A CA 1
ATOM 763 C C . MET A 1 91 ? -6.781 7.199 15.390 1.00 92.19 91 MET A C 1
ATOM 765 O O . MET A 1 91 ? -6.722 7.316 16.614 1.00 92.19 91 MET A O 1
ATOM 769 N N . LYS A 1 92 ? -7.937 7.009 14.745 1.00 89.81 92 LYS A N 1
ATOM 770 C CA . LYS A 1 92 ? -9.236 6.927 15.425 1.00 89.81 92 LYS A CA 1
ATOM 771 C C . LYS A 1 92 ? -9.339 5.710 16.348 1.00 89.81 92 LYS A C 1
ATOM 773 O O . LYS A 1 92 ? -9.970 5.806 17.396 1.00 89.81 92 LYS A O 1
ATOM 778 N N . TYR A 1 93 ? -8.725 4.589 15.974 1.00 88.75 93 TYR A N 1
ATOM 779 C CA . TYR A 1 93 ? -8.815 3.318 16.702 1.00 88.75 93 TYR A CA 1
ATOM 780 C C . TYR A 1 93 ? -7.521 2.927 17.421 1.00 88.75 93 TYR A C 1
ATOM 782 O O . TYR A 1 93 ? -7.338 1.771 17.796 1.00 88.75 93 TYR A O 1
ATOM 790 N N . LYS A 1 94 ? -6.658 3.910 17.695 1.00 89.94 94 LYS A N 1
ATOM 791 C CA . LYS A 1 94 ? -5.371 3.727 18.375 1.00 89.94 94 LYS A CA 1
ATOM 792 C C . LYS A 1 94 ? -5.478 3.054 19.752 1.00 89.94 94 LYS A C 1
ATOM 794 O O . LYS A 1 94 ? -4.491 2.525 20.240 1.00 89.94 94 LYS A O 1
ATOM 799 N N . MET A 1 95 ? -6.663 3.019 20.369 1.00 88.88 95 MET A N 1
ATOM 800 C CA . MET A 1 95 ? -6.908 2.261 21.606 1.00 88.88 95 MET A CA 1
ATOM 801 C C . MET A 1 95 ? -6.549 0.766 21.484 1.00 88.88 95 MET A C 1
ATOM 803 O O . MET A 1 95 ? -6.153 0.154 22.470 1.00 88.88 95 MET A O 1
ATOM 807 N N . PHE A 1 96 ? -6.618 0.196 20.275 1.00 88.69 96 PHE A N 1
ATOM 808 C CA . PHE A 1 96 ? -6.187 -1.178 20.010 1.00 88.69 96 PHE A CA 1
ATOM 809 C C . PHE A 1 96 ? -4.656 -1.351 19.996 1.00 88.69 96 PHE A C 1
ATOM 811 O O . PHE A 1 96 ? -4.178 -2.478 20.072 1.00 88.69 96 PHE A O 1
ATOM 818 N N . ASP A 1 97 ? -3.856 -0.278 19.938 1.00 84.44 97 ASP A N 1
ATOM 819 C CA . ASP A 1 97 ? -2.402 -0.371 20.172 1.00 84.44 97 ASP A CA 1
ATOM 820 C C . ASP A 1 97 ? -2.065 -0.569 21.660 1.00 84.44 97 ASP A C 1
ATOM 822 O O . ASP A 1 97 ? -0.946 -0.959 21.982 1.00 84.44 97 ASP A O 1
ATOM 826 N N . THR A 1 98 ? -3.000 -0.254 22.563 1.00 73.06 98 THR A N 1
ATOM 827 C CA . THR A 1 98 ? -2.762 -0.144 24.013 1.00 73.06 98 THR A CA 1
ATOM 828 C C . THR A 1 98 ? -3.377 -1.265 24.844 1.00 73.06 98 THR A C 1
ATOM 830 O O . THR A 1 98 ? -3.405 -1.152 26.066 1.00 73.06 98 THR A O 1
ATOM 833 N N . GLU A 1 99 ? -3.835 -2.357 24.232 1.00 57.81 99 GLU A N 1
ATOM 834 C CA . GLU A 1 99 ? -4.141 -3.562 25.006 1.00 57.81 99 GLU A CA 1
ATOM 835 C C . GLU A 1 99 ? -2.827 -4.208 25.466 1.00 57.81 99 GLU A C 1
ATOM 837 O O . GLU A 1 99 ? -2.294 -5.138 24.862 1.00 57.81 99 GLU A O 1
ATOM 842 N N . GLU A 1 100 ? -2.311 -3.709 26.595 1.00 49.00 100 GLU A N 1
ATOM 843 C CA . GLU A 1 100 ? -1.822 -4.611 27.630 1.00 49.00 100 GLU A CA 1
ATOM 844 C C . GLU A 1 100 ? -2.798 -5.782 27.692 1.00 49.00 100 GLU A C 1
ATOM 846 O O . GLU A 1 100 ? -4.006 -5.591 27.842 1.00 49.00 100 GLU A O 1
ATOM 851 N N . ALA A 1 101 ? -2.267 -6.988 27.527 1.00 46.44 101 ALA A N 1
ATOM 852 C CA . ALA A 1 101 ? -2.966 -8.203 27.868 1.00 46.44 101 ALA A CA 1
ATOM 853 C C . ALA A 1 101 ? -3.496 -8.050 29.300 1.00 46.44 101 ALA A C 1
ATOM 855 O O . ALA A 1 101 ? -2.767 -8.269 30.265 1.00 46.44 101 ALA A O 1
ATOM 856 N N . ILE A 1 102 ? -4.760 -7.653 29.449 1.00 46.44 102 ILE A N 1
ATOM 857 C CA . ILE A 1 102 ? -5.490 -7.801 30.701 1.00 46.44 102 ILE A CA 1
ATOM 858 C C . ILE A 1 102 ? -5.769 -9.302 30.813 1.00 46.44 102 ILE A C 1
ATOM 860 O O . ILE A 1 102 ? -6.862 -9.792 30.544 1.00 46.44 102 ILE A O 1
ATOM 864 N N . THR A 1 103 ? -4.726 -10.056 31.151 1.00 39.72 103 THR A N 1
ATOM 865 C CA . THR A 1 103 ? -4.850 -11.308 31.886 1.00 39.72 103 THR A CA 1
ATOM 866 C C . THR A 1 103 ? -5.326 -10.935 33.285 1.00 39.72 103 THR A C 1
ATOM 868 O O . THR A 1 103 ? -4.512 -10.618 34.151 1.00 39.72 103 THR A O 1
ATOM 871 N N . ASN A 1 104 ? -6.649 -10.896 33.456 1.00 36.00 104 ASN A N 1
ATOM 872 C CA . ASN A 1 104 ? -7.283 -11.110 34.756 1.00 36.00 104 ASN A CA 1
ATOM 873 C C . ASN A 1 104 ? -7.206 -12.593 35.122 1.00 36.00 104 ASN A C 1
ATOM 875 O O . ASN A 1 104 ? -7.383 -13.424 34.201 1.00 36.00 104 ASN A O 1
#

Radius of gyration: 16.55 Å; chains: 1; bounding box: 38×20×59 Å

Sequence (104 aa):
MDNMNSKNIIDLADFMIEEFDVAWVALFKQKYNQLDYYTIKLYVENLKEQRNLIISASAFNSEDYPDLQKKRKRFMQKYIPLIAAAEIYLMKYKMFDTEEAITN

Foldseek 3Di:
DAQVQLQVLLVVLLVLLVVLVVLVVVQVPDDDDLVSLVVLVVSLVVNVVSLVSNVVSPHDDCVVCVVSVVSSVNSVVSNPVSSVVSVVVNVVVVVSVPPPPPPD

pLDDT: mean 84.84, std 12.78, range [36.0, 95.25]

Organism: Apis cerana cerana (NCBI:txid94128)

=== Feature glossary ===
Legend for the data blocks above and below:

— What the protein is —

Sequence gives the chain of amino acids in standard one-letter code (A=alanine, C=cysteine, …, Y=tyrosine), read N→C. It is the only feature that is directly encoded by the gene; all structural features are derived from the folded form of this sequence.

The annotation block draws on four external resources. InterPro: which protein families and domains the sequence belongs to. GO: standardized terms for what the protein does, what process it participates in, and where in the cell it acts. CATH: which structural fold it has in the CATH hierarchy. Organism: the species of origin.

— Where its atoms are —

Atomic coordinates in PDBx/mmCIF format — the same representation the Protein Data Bank distributes. Each line of the _atom_site loop places one backbone atom in Cartesian space (units: ångströms, origin: arbitrary).

Six rendered views show the 3D structure from the faces of a cube — i.e. along ±x, ±y, ±z. Rendering representation is drawn randomly per protein from cartoon (secondary-structure ribbons), sticks (backbone bonds), or molecular surface; coloring is either N→C rainbow (blue at the N-terminus through red at the C-terminus) or one color per chain.

— Local backbone conformation —

DSSP 8-state secondary structure assigns each residue one of H (α-helix), G (3₁₀-helix), I (π-helix), E (extended β-strand), B (isolated β-bridge), T (hydrogen-bonded turn), S (bend), or '-' (coil). The assignment is computed from backbone hydrogen-bond geometry via the Kabsch–Sander algorithm.

P-SEA three-state annotation labels each residue as helix, strand, or coil based purely on the geometry of the Cα trace. It serves as a fallback when the full backbone (and thus DSSP) is unavailable.

φ (phi) and ψ (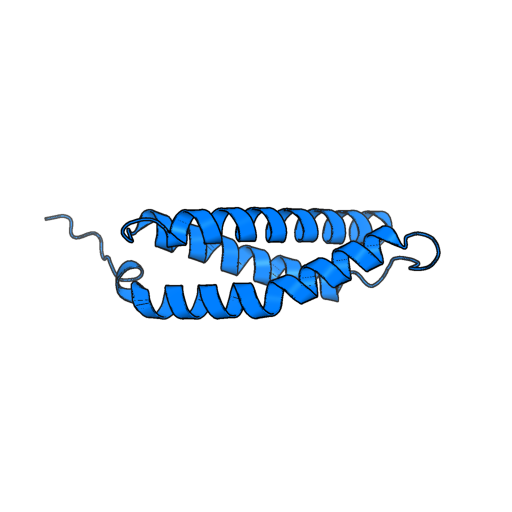psi) are the two rotatable backbone dihedrals per residue: φ is the C(i-1)–N–Cα–C torsion, ψ is the N–Cα–C–N(i+1) torsion, both in degrees on (−180°, 180°]. α-helical residues cluster near (−60°, −45°); β-strand residues near (−120°, +130°). A Ramachandran plot is simply a scatter of (φ, ψ) for every residue.

— Global shape and packing —

Radius of gyration (Rg) is the root-mean-square distance of Cα atoms from their centroid — a single number for overall size and compactness. A globular domain of N residues has Rg ≈ 2.2·N^0.38 Å; an extended or disordered chain has a much larger Rg. The Cα contact count is the number of residue pairs whose Cα atoms are within 8 Å and are more than four positions apart in sequence — a standard proxy for tertiary packing density. The bounding box is the smallest axis-aligned box enclosing all Cα atoms.

Accessible surface area quantifies burial. A residue with SASA near zero is packed into the hydrophobic core; one with SASA >100 Å² sits on the surface. Computed here via the Shrake–Rupley numerical algorithm with a 1.4 Å probe.

The contact map is a binary N×N matrix image: pixel (i, j) is dark where Cα_i and Cα_j are within 8 Å and |i−j|>4. Because the |i−j|>4 filter removes local helical contacts, off-diagonal stripes parallel to the main diagonal indicate parallel β-sheets; stripes perpendicular to it indicate antiparallel β-sheets. The Ramachandran plot scatters every residue's (φ, ψ) pair against the sterically allowed regions. The PAE heatmap renders the predicted-aligned-error matrix.

— Structural neighborhood —

A 3Di character summarizes, for each residue, the relative orientation of the Cα frame of its nearest spatial neighbor. Because it encodes fold topology rather than chemistry, 3Di alignments detect remote structural similarity that sequence alignment misses.

Structural nearest neighbors (via Foldseek easy-search vs the PDB). Reported per hit: target PDB id, E-value, and alignment TM-score. A TM-score above ~0.5 is the conventional threshold for 'same fold'.

— Confidence and disorder —

For AlphaFold models, the B-factor field carries pLDDT — the model's own estimate of local accuracy on a 0–100 scale. Regions with pLDDT<50 should be treated as essentially unmodeled; they often correspond to intrinsically disordered segments.

B-factor (Debye–Waller factor) reflects atomic displacement in the crystal lattice. It is an experimental observable (units Å²), not a prediction; low values mean the atom is pinned down, high values mean it moves or is heterogeneous across the crystal.

Predicted Aligned Error (PAE) is an AlphaFold confidence matrix: entry (i, j) is the expected error in the position of residue j, in ångströms, when the prediction is superimposed on the true structure at residue i. Low PAE within a block of residues means that block is internally rigid and well-predicted; 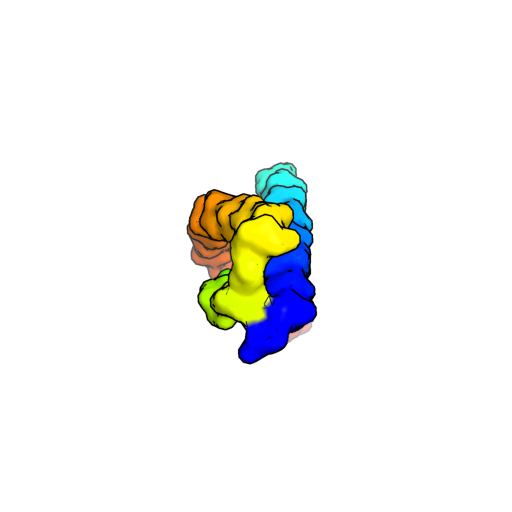high PAE between two blocks means their relative placement is uncertain even if each block individually is confident.